Protein AF-A0A530R6Z2-F1 (afdb_monomer)

Mean predicted aligned error: 6.55 Å

Sequence (104 aa):
MTETDLVPVFDGHNDTLLRLHQSKDADVEKLFIEGTQGGHIDLPRAKKGGFAGGMFAIFPPPVEKSKRSAVPPAPSDTEPLPPEIPRADALASTIAMASILFRL

Solvent-accessible surface area (backbone atoms only — not comparable to full-atom values): 6698 Å² total; per-residue (Å²): 129,85,84,70,79,67,70,71,37,73,42,85,70,42,61,57,38,48,55,43,66,70,46,90,61,90,60,46,58,50,45,32,63,74,35,60,100,68,87,89,73,24,48,57,53,26,67,75,67,24,49,71,47,62,42,72,45,76,66,58,72,71,85,67,78,71,82,84,80,62,85,77,73,80,91,53,101,79,63,77,78,77,82,84,70,56,67,68,63,38,49,53,48,39,52,50,30,52,55,50,60,78,69,105

Structure (mmCIF, N/CA/C/O backbone):
data_AF-A0A530R6Z2-F1
#
_entry.id   AF-A0A530R6Z2-F1
#
loop_
_atom_site.group_PDB
_atom_site.id
_atom_site.type_symbol
_atom_site.label_atom_id
_atom_site.label_alt_id
_atom_site.label_comp_id
_atom_site.label_asym_id
_atom_site.label_entity_id
_atom_site.label_seq_id
_atom_site.pdbx_PDB_ins_code
_atom_site.Cartn_x
_atom_site.Cartn_y
_atom_site.Cartn_z
_atom_site.occupancy
_atom_site.B_iso_or_equiv
_atom_site.auth_seq_id
_atom_site.auth_comp_id
_atom_site.auth_asym_id
_atom_site.auth_atom_id
_atom_site.pdbx_PDB_model_num
ATOM 1 N N . MET A 1 1 ? -22.808 20.089 18.988 1.00 43.34 1 MET A N 1
ATOM 2 C CA . MET A 1 1 ? -22.755 19.757 17.551 1.00 43.34 1 MET A CA 1
ATOM 3 C C . MET A 1 1 ? -23.120 18.294 17.468 1.00 43.34 1 MET A C 1
ATOM 5 O O . MET A 1 1 ? -22.532 17.530 18.217 1.00 43.34 1 MET A O 1
ATOM 9 N N . THR A 1 2 ? -24.162 17.937 16.725 1.00 48.22 2 THR A N 1
ATOM 10 C CA . THR A 1 2 ? -24.597 16.540 16.604 1.00 48.22 2 THR A CA 1
ATOM 11 C C . THR A 1 2 ? -23.444 15.728 16.028 1.00 48.22 2 THR A C 1
ATOM 13 O O . THR A 1 2 ? -22.916 16.106 14.982 1.00 48.22 2 THR A O 1
ATOM 16 N N . GLU A 1 3 ? -23.018 14.679 16.732 1.00 60.34 3 GLU A N 1
ATOM 17 C CA . GLU A 1 3 ? -22.191 13.625 16.148 1.00 60.34 3 GLU A CA 1
ATOM 18 C C . GLU A 1 3 ? -22.955 13.099 14.938 1.00 60.34 3 GLU A C 1
ATOM 20 O O . GLU A 1 3 ? -23.977 12.429 15.065 1.00 60.34 3 GLU A O 1
ATOM 25 N N . THR A 1 4 ? -22.533 13.510 13.750 1.00 66.31 4 THR A N 1
ATOM 26 C CA . THR A 1 4 ? -22.957 12.836 12.537 1.00 66.31 4 THR A CA 1
ATOM 27 C C . THR A 1 4 ? -22.142 11.558 12.509 1.00 66.31 4 THR A C 1
ATOM 29 O O . THR A 1 4 ? -20.926 11.626 12.312 1.00 66.31 4 THR A O 1
ATOM 32 N N . ASP A 1 5 ? -22.782 10.419 12.772 1.00 82.38 5 ASP A N 1
ATOM 33 C CA . ASP A 1 5 ? -22.139 9.118 12.616 1.00 82.38 5 ASP A CA 1
ATOM 34 C C . ASP A 1 5 ? -21.499 9.059 11.226 1.00 82.38 5 ASP A C 1
ATOM 36 O O . ASP A 1 5 ? -22.151 9.306 10.205 1.00 82.38 5 ASP A O 1
ATOM 40 N N . LEU A 1 6 ? -20.187 8.817 11.191 1.00 89.44 6 LEU A N 1
ATOM 41 C CA . LEU A 1 6 ? -19.451 8.728 9.937 1.00 89.44 6 LEU A CA 1
ATOM 42 C C . LEU A 1 6 ? -20.027 7.578 9.113 1.00 89.44 6 LEU A C 1
ATOM 44 O O . LEU A 1 6 ? -20.138 6.454 9.602 1.00 89.44 6 LEU A O 1
ATOM 48 N N . VAL A 1 7 ? -20.353 7.848 7.848 1.00 94.88 7 VAL A N 1
ATOM 49 C CA . VAL A 1 7 ? -20.708 6.790 6.900 1.00 94.88 7 VAL A CA 1
ATOM 50 C C . VAL A 1 7 ? -19.464 5.922 6.684 1.00 94.88 7 VAL A C 1
ATOM 52 O O . VAL A 1 7 ? -18.443 6.460 6.253 1.00 94.88 7 VAL A O 1
ATOM 55 N N . PRO A 1 8 ? -19.511 4.606 6.960 1.00 96.06 8 PRO A N 1
ATOM 56 C CA . PRO A 1 8 ? -18.374 3.730 6.715 1.00 96.06 8 PRO A CA 1
ATOM 57 C C . PRO A 1 8 ? -18.069 3.661 5.214 1.00 96.06 8 PRO A C 1
ATOM 59 O O . PRO A 1 8 ? -18.941 3.322 4.413 1.00 96.06 8 PRO A O 1
ATOM 62 N N . VAL A 1 9 ? -16.833 3.971 4.829 1.00 97.44 9 VAL A N 1
ATOM 63 C CA . VAL A 1 9 ? -16.380 3.964 3.433 1.00 97.44 9 VAL A CA 1
ATOM 64 C C . VAL A 1 9 ? -15.512 2.739 3.183 1.00 97.44 9 VAL A C 1
ATOM 66 O O . VAL A 1 9 ? -14.518 2.528 3.878 1.00 97.44 9 VAL A O 1
ATOM 69 N N . PHE A 1 10 ? -15.874 1.957 2.167 1.00 98.31 10 PHE A N 1
ATOM 70 C CA . PHE A 1 10 ? -14.989 0.955 1.585 1.00 98.31 10 PHE A CA 1
ATOM 71 C C . PHE A 1 10 ? -14.287 1.560 0.367 1.00 98.31 10 PHE A C 1
ATOM 73 O O . PHE A 1 10 ? -14.940 1.935 -0.606 1.00 98.31 10 PHE A O 1
ATOM 80 N N . ASP A 1 11 ? -12.967 1.684 0.434 1.00 98.31 11 ASP A N 1
ATOM 81 C CA . ASP A 1 11 ? -12.155 2.299 -0.611 1.00 98.31 11 ASP A CA 1
ATOM 82 C C . ASP A 1 11 ? -11.810 1.312 -1.736 1.00 98.31 11 ASP A C 1
ATOM 84 O O . ASP A 1 11 ? -11.355 0.191 -1.500 1.00 98.31 11 ASP A O 1
ATOM 88 N N . GLY A 1 12 ? -12.013 1.734 -2.983 1.00 98.38 12 GLY A N 1
ATOM 89 C CA . GLY A 1 12 ? -11.781 0.889 -4.154 1.00 98.38 12 GLY A CA 1
ATOM 90 C C . GLY A 1 12 ? -10.311 0.767 -4.556 1.00 98.38 12 GLY A C 1
ATOM 91 O O . GLY A 1 12 ? -9.975 -0.170 -5.278 1.00 98.38 12 GLY A O 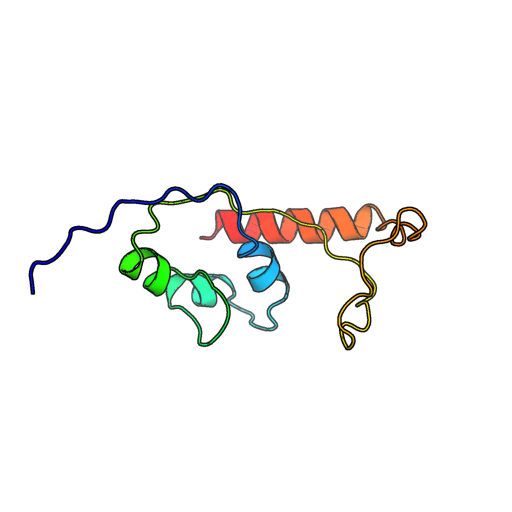1
ATOM 92 N N . HIS A 1 13 ? -9.445 1.697 -4.136 1.00 98.50 13 HIS A N 1
ATOM 93 C CA . HIS A 1 13 ? -8.028 1.699 -4.500 1.00 98.50 13 HIS A CA 1
ATOM 94 C C . HIS A 1 13 ? -7.212 2.699 -3.668 1.00 98.50 13 HIS A C 1
ATOM 96 O O . HIS A 1 13 ? -7.487 3.898 -3.684 1.00 98.50 13 HIS A O 1
ATOM 102 N N . ASN A 1 14 ? -6.106 2.237 -3.080 1.00 97.94 14 ASN A N 1
ATOM 103 C CA . ASN A 1 14 ? -5.078 3.114 -2.523 1.00 97.94 14 ASN A CA 1
ATOM 104 C C . ASN A 1 14 ? -3.658 2.542 -2.648 1.00 97.94 14 ASN A C 1
ATOM 106 O O . ASN A 1 14 ? -3.448 1.329 -2.673 1.00 97.94 14 ASN A O 1
ATOM 110 N N . ASP A 1 15 ? -2.677 3.444 -2.605 1.00 97.50 15 ASP A N 1
ATOM 111 C CA . ASP A 1 15 ? -1.242 3.152 -2.715 1.00 97.50 15 ASP A CA 1
ATOM 112 C C . ASP A 1 15 ? -0.530 3.045 -1.351 1.00 97.50 15 ASP A C 1
ATOM 114 O O . ASP A 1 15 ? 0.663 3.343 -1.220 1.00 97.50 15 ASP A O 1
ATOM 118 N N . THR A 1 16 ? -1.240 2.646 -0.290 1.00 97.12 16 THR A N 1
ATOM 119 C CA . THR A 1 16 ? -0.642 2.577 1.057 1.00 97.12 16 THR A CA 1
ATOM 120 C C . THR A 1 16 ? 0.552 1.622 1.093 1.00 97.12 16 THR A C 1
ATOM 122 O O . THR A 1 16 ? 1.591 1.967 1.657 1.00 97.12 16 THR A O 1
ATOM 125 N N . LEU A 1 17 ? 0.447 0.458 0.440 1.00 97.94 17 LEU A N 1
ATOM 126 C CA . LEU A 1 17 ? 1.527 -0.534 0.397 1.00 97.94 17 LEU A CA 1
ATOM 127 C C . LEU A 1 17 ? 2.756 -0.024 -0.354 1.00 97.94 17 LEU A C 1
ATOM 129 O O . LEU A 1 17 ? 3.875 -0.269 0.091 1.00 97.94 17 LEU A O 1
ATOM 133 N N . LEU A 1 18 ? 2.567 0.732 -1.440 1.00 97.12 18 LEU A N 1
ATOM 134 C CA . LEU A 1 18 ? 3.672 1.347 -2.174 1.00 97.12 18 LEU A CA 1
ATOM 135 C C . LEU A 1 18 ? 4.451 2.315 -1.277 1.00 97.12 18 LEU A C 1
ATOM 137 O O . LEU A 1 18 ? 5.680 2.272 -1.237 1.00 97.12 18 LEU A O 1
ATOM 141 N N . ARG A 1 19 ? 3.743 3.155 -0.510 1.00 95.50 19 ARG A N 1
ATOM 142 C CA . ARG A 1 19 ? 4.370 4.073 0.451 1.00 95.50 19 ARG A CA 1
ATOM 143 C C . ARG A 1 19 ? 5.158 3.320 1.522 1.00 95.50 19 ARG A C 1
ATOM 145 O O . ARG A 1 19 ? 6.277 3.720 1.831 1.00 95.50 19 ARG A O 1
ATOM 152 N N . LEU A 1 20 ? 4.570 2.274 2.107 1.00 96.19 20 LEU A N 1
ATOM 153 C CA . LEU A 1 20 ? 5.226 1.469 3.140 1.00 96.19 20 LEU A CA 1
ATOM 154 C C . LEU A 1 20 ? 6.468 0.765 2.582 1.00 96.19 20 LEU A C 1
ATOM 156 O O . LEU A 1 20 ? 7.533 0.857 3.181 1.00 96.19 20 LEU A O 1
ATOM 160 N N . HIS A 1 21 ? 6.367 0.166 1.394 1.00 95.75 21 HIS A N 1
ATOM 161 C CA . HIS A 1 21 ? 7.482 -0.482 0.703 1.00 95.75 21 HIS A CA 1
ATOM 162 C C . HIS A 1 21 ? 8.636 0.481 0.379 1.00 95.75 21 HIS A C 1
ATOM 164 O O . HIS A 1 21 ? 9.799 0.098 0.456 1.00 95.75 21 HIS A O 1
ATOM 170 N N . GLN A 1 22 ? 8.331 1.737 0.037 1.00 93.62 22 GLN A N 1
ATOM 171 C CA . GLN A 1 22 ? 9.332 2.770 -0.256 1.00 93.62 22 GLN A CA 1
ATOM 172 C C . GLN A 1 22 ? 9.896 3.465 0.995 1.00 93.62 22 GLN A C 1
ATOM 174 O O . GLN A 1 22 ? 10.772 4.330 0.873 1.00 93.62 22 GLN A O 1
ATOM 179 N N . SER A 1 23 ? 9.396 3.128 2.186 1.00 93.06 23 SER A N 1
ATOM 180 C CA . SER A 1 23 ? 9.915 3.660 3.442 1.00 93.06 23 SER A CA 1
ATOM 181 C C . SER A 1 23 ? 11.357 3.205 3.681 1.00 93.06 23 SER A C 1
ATOM 183 O O . SER A 1 23 ? 11.776 2.137 3.245 1.00 93.06 23 SER A O 1
ATOM 185 N N . LYS A 1 24 ? 12.126 4.023 4.406 1.00 89.31 24 LYS A N 1
ATOM 186 C CA . LYS A 1 24 ? 13.460 3.648 4.908 1.00 89.31 24 LYS A CA 1
ATOM 187 C C . LYS A 1 24 ? 13.409 3.032 6.309 1.00 89.31 24 LYS A C 1
ATOM 189 O O . LYS A 1 24 ? 14.459 2.717 6.861 1.00 89.31 24 LYS A O 1
ATOM 194 N N . ASP A 1 25 ? 12.218 2.946 6.895 1.00 90.88 25 ASP A N 1
ATOM 195 C CA . ASP A 1 25 ? 12.020 2.376 8.223 1.00 90.88 25 ASP A CA 1
ATOM 196 C C . ASP A 1 25 ? 12.144 0.849 8.182 1.00 90.88 25 ASP A C 1
ATOM 198 O O . ASP A 1 25 ? 11.772 0.215 7.194 1.00 90.88 25 ASP A O 1
ATOM 202 N N . ALA A 1 26 ? 12.674 0.270 9.256 1.00 86.94 26 ALA A N 1
ATOM 203 C CA . ALA A 1 26 ? 12.783 -1.174 9.403 1.00 86.94 26 ALA A CA 1
ATOM 204 C C . ALA A 1 26 ? 11.436 -1.811 9.783 1.00 86.94 26 ALA A C 1
ATOM 206 O O . ALA A 1 26 ? 11.188 -2.956 9.412 1.00 86.94 26 ALA A O 1
ATOM 207 N N . ASP A 1 27 ? 10.574 -1.072 10.490 1.00 93.50 27 ASP A N 1
ATOM 208 C CA . ASP A 1 27 ? 9.261 -1.535 10.946 1.00 93.50 27 ASP A CA 1
ATOM 209 C C . ASP A 1 27 ? 8.151 -0.752 10.236 1.00 93.50 27 ASP A C 1
ATOM 211 O O . ASP A 1 27 ? 7.578 0.223 10.729 1.00 93.50 27 ASP A O 1
ATOM 215 N N . VAL A 1 28 ? 7.888 -1.158 8.996 1.00 94.50 28 VAL A N 1
ATOM 216 C CA . VAL A 1 28 ? 6.896 -0.499 8.142 1.00 94.50 28 VAL A CA 1
ATOM 217 C C . VAL A 1 28 ? 5.464 -0.768 8.609 1.00 94.50 28 VAL A C 1
ATOM 219 O O . VAL A 1 28 ? 4.590 0.066 8.378 1.00 94.50 28 VAL A O 1
ATOM 222 N N . GLU A 1 29 ? 5.219 -1.876 9.311 1.00 95.00 29 GLU A N 1
ATOM 223 C CA . GLU A 1 29 ? 3.917 -2.195 9.905 1.00 95.00 29 GLU A CA 1
ATOM 224 C C . GLU A 1 29 ? 3.532 -1.147 10.949 1.00 95.00 29 GLU A C 1
ATOM 226 O O . GLU A 1 29 ? 2.425 -0.597 10.929 1.00 95.00 29 GLU A O 1
ATOM 231 N N . LYS A 1 30 ? 4.485 -0.792 11.814 1.00 96.00 30 LYS A N 1
ATOM 232 C CA . LYS A 1 30 ? 4.305 0.231 12.841 1.00 96.00 30 LYS A CA 1
ATOM 233 C C . LYS A 1 30 ? 3.898 1.584 12.258 1.00 96.00 30 LYS A C 1
ATOM 235 O O . LYS A 1 30 ? 3.027 2.248 12.817 1.00 96.00 30 LYS A O 1
ATOM 240 N N . LEU A 1 31 ? 4.434 1.963 11.092 1.00 95.44 31 LEU A N 1
ATOM 241 C CA . LEU A 1 31 ? 4.057 3.205 10.400 1.00 95.44 31 LEU A CA 1
ATOM 242 C C . LEU A 1 31 ? 2.580 3.253 9.984 1.00 95.44 31 LEU A C 1
ATOM 244 O O . LEU A 1 31 ? 2.042 4.344 9.787 1.00 95.44 31 LEU A O 1
ATOM 248 N N . PHE A 1 32 ? 1.939 2.100 9.788 1.00 96.69 32 PHE A N 1
ATOM 249 C CA . PHE A 1 32 ? 0.501 2.016 9.546 1.00 96.69 32 PHE A CA 1
ATOM 250 C C . PHE A 1 32 ? -0.279 1.905 10.858 1.00 96.69 32 PHE A C 1
ATOM 252 O O . PHE A 1 32 ? -1.250 2.631 11.039 1.00 96.69 32 PHE A O 1
ATOM 259 N N . ILE A 1 33 ? 0.142 1.033 11.777 1.00 97.31 33 ILE A N 1
ATOM 260 C CA . ILE A 1 33 ? -0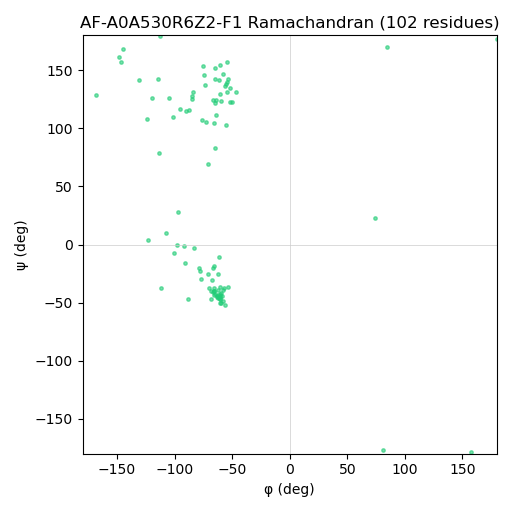.604 0.720 13.006 1.00 97.31 33 ILE A CA 1
ATOM 261 C C . ILE A 1 33 ? -0.634 1.911 13.971 1.00 97.31 33 ILE A C 1
ATOM 263 O O . ILE A 1 33 ? -1.694 2.262 14.492 1.00 97.31 33 ILE A O 1
ATOM 267 N N . GLU A 1 34 ? 0.514 2.545 14.201 1.00 96.94 34 GLU A N 1
ATOM 268 C CA . GLU A 1 34 ? 0.648 3.681 15.123 1.00 96.94 34 GLU A CA 1
ATOM 269 C C . GLU A 1 34 ? 0.443 5.029 14.424 1.00 96.94 34 GLU A C 1
ATOM 271 O O . GLU A 1 34 ? 0.193 6.046 15.073 1.00 96.94 34 GLU A O 1
ATOM 276 N N . GLY A 1 35 ? 0.499 5.026 13.093 1.00 94.00 35 GLY A N 1
ATOM 277 C CA . GLY A 1 35 ? 0.445 6.219 12.266 1.00 94.00 35 GLY A CA 1
ATOM 278 C C . GLY A 1 35 ? 1.798 6.900 12.096 1.00 94.00 35 GLY A C 1
ATOM 279 O O . GLY A 1 35 ? 2.807 6.567 12.715 1.00 94.00 35 GLY A O 1
ATOM 280 N N . THR A 1 36 ? 1.832 7.868 11.189 1.00 89.50 36 THR A N 1
ATOM 281 C CA . THR A 1 36 ? 3.048 8.616 10.856 1.00 89.50 36 THR A CA 1
ATOM 282 C C . THR A 1 36 ? 2.702 10.045 10.448 1.00 89.50 36 THR A C 1
ATOM 284 O O . THR A 1 36 ? 1.560 10.344 10.107 1.00 89.50 36 THR A O 1
ATOM 287 N N . GLN A 1 37 ? 3.679 10.956 10.479 1.00 85.19 37 GLN A N 1
ATOM 288 C CA . GLN A 1 37 ? 3.456 12.357 10.097 1.00 85.19 37 GLN A CA 1
ATOM 289 C C . GLN A 1 37 ? 3.125 12.531 8.601 1.00 85.19 37 GLN A C 1
ATOM 291 O O . GLN A 1 37 ? 2.573 13.559 8.219 1.00 85.19 37 GLN A O 1
ATOM 296 N N . GLY A 1 38 ? 3.457 11.550 7.752 1.00 85.31 38 GLY A N 1
ATOM 297 C CA . GLY A 1 38 ? 3.238 11.593 6.300 1.00 85.31 38 GLY A CA 1
ATOM 298 C C . GLY A 1 38 ? 2.206 10.583 5.776 1.00 85.31 38 GLY A C 1
ATOM 299 O O . GLY A 1 38 ? 1.657 9.775 6.517 1.00 85.31 38 GLY A O 1
ATOM 300 N N . GLY A 1 39 ? 1.953 10.592 4.463 1.00 88.62 39 GLY A N 1
ATOM 301 C CA . GLY A 1 39 ? 1.005 9.679 3.799 1.00 88.62 39 GLY A CA 1
ATOM 302 C C . GLY A 1 39 ? -0.457 10.114 3.917 1.00 88.62 39 GLY A C 1
ATOM 303 O O . GLY A 1 39 ? -0.734 11.176 4.463 1.00 88.62 39 GLY A O 1
ATOM 304 N N . HIS A 1 40 ? -1.387 9.305 3.400 1.00 95.44 40 HIS A N 1
ATOM 305 C CA . HIS A 1 40 ? -2.835 9.585 3.443 1.00 95.44 40 HIS A CA 1
ATOM 306 C C . HIS A 1 40 ? -3.604 8.619 4.350 1.00 95.44 40 HIS A C 1
ATOM 308 O O . HIS A 1 40 ? -4.512 9.048 5.057 1.00 95.44 40 HIS A O 1
ATOM 314 N N . ILE A 1 41 ? -3.209 7.343 4.360 1.00 96.81 41 ILE A N 1
ATOM 315 C CA . ILE A 1 41 ? -3.859 6.285 5.133 1.00 96.81 41 ILE A CA 1
ATOM 316 C C . ILE A 1 41 ? -2.856 5.688 6.128 1.00 96.81 41 ILE A C 1
ATOM 318 O O . ILE A 1 41 ? -1.752 5.262 5.768 1.00 96.81 41 ILE A O 1
ATOM 322 N N . ASP A 1 42 ? -3.279 5.678 7.387 1.00 97.19 42 ASP A N 1
ATOM 323 C CA . ASP A 1 42 ? -2.787 4.863 8.494 1.00 97.19 42 ASP A CA 1
ATOM 324 C C . ASP A 1 42 ? -3.976 4.498 9.397 1.00 97.19 42 ASP A C 1
ATOM 326 O O . ASP A 1 42 ? -5.075 5.033 9.230 1.00 97.19 42 ASP A O 1
ATOM 330 N N . LEU A 1 43 ? -3.787 3.568 10.330 1.00 97.19 43 LEU A N 1
ATOM 331 C CA . LEU A 1 43 ? -4.857 3.044 11.171 1.00 97.19 43 LEU A CA 1
ATOM 332 C C . LEU A 1 43 ? -5.531 4.126 12.040 1.00 97.19 43 LEU A C 1
ATOM 334 O O . LEU A 1 43 ? -6.767 4.136 12.093 1.00 97.19 43 LEU A O 1
ATOM 338 N N . PRO A 1 44 ? -4.806 5.066 12.685 1.00 97.19 44 PRO A N 1
ATOM 339 C CA . PRO A 1 44 ? -5.447 6.156 13.419 1.00 97.19 44 PRO A CA 1
ATOM 340 C C . PRO A 1 44 ? -6.324 7.047 12.530 1.00 97.19 44 PRO A C 1
ATOM 342 O O . PRO A 1 44 ? -7.454 7.369 12.912 1.00 97.19 44 PRO A O 1
ATOM 345 N N . ARG A 1 45 ? -5.855 7.426 11.331 1.00 96.44 45 ARG A N 1
ATOM 346 C CA . ARG A 1 45 ? -6.653 8.231 10.394 1.00 96.44 45 ARG A CA 1
ATOM 347 C C . ARG A 1 45 ? -7.811 7.454 9.796 1.00 96.44 45 ARG A C 1
ATOM 349 O O . ARG A 1 45 ? -8.887 8.028 9.668 1.00 96.44 45 ARG A O 1
ATOM 356 N N . ALA A 1 46 ? -7.626 6.172 9.494 1.00 96.19 46 ALA A N 1
ATOM 357 C CA . ALA A 1 46 ? -8.682 5.298 8.998 1.00 96.19 46 ALA A CA 1
ATOM 358 C C . ALA A 1 46 ? -9.855 5.242 9.988 1.00 96.19 46 ALA A C 1
ATOM 360 O O . ALA A 1 46 ? -10.995 5.517 9.616 1.00 96.19 46 ALA A O 1
ATOM 361 N N . LYS A 1 47 ? -9.558 5.012 11.276 1.00 94.88 47 LYS A N 1
ATOM 362 C CA . LYS A 1 47 ? -10.560 5.025 12.353 1.00 94.88 47 LYS A CA 1
ATOM 363 C C . LYS A 1 47 ? -11.237 6.387 12.501 1.00 94.88 47 LYS A C 1
ATOM 365 O O . LYS A 1 47 ? -12.456 6.452 12.611 1.00 94.88 47 LYS A O 1
ATOM 370 N N . LYS A 1 48 ? -10.463 7.478 12.476 1.00 94.81 48 LYS A N 1
ATOM 371 C CA . LYS A 1 48 ? -10.997 8.845 12.596 1.00 94.81 48 LYS A CA 1
ATOM 372 C C . LYS A 1 48 ? -11.849 9.268 11.391 1.00 94.81 48 LYS A C 1
ATOM 374 O O . LYS A 1 48 ? -12.731 10.103 11.548 1.00 94.81 48 LYS A O 1
ATOM 379 N N . GLY A 1 49 ? -11.553 8.746 10.203 1.00 94.06 49 GLY A N 1
ATOM 380 C CA . GLY A 1 49 ? -12.176 9.138 8.938 1.00 94.06 49 GLY A CA 1
ATOM 381 C C . GLY A 1 49 ? -13.314 8.236 8.465 1.00 94.06 49 GLY A C 1
ATOM 382 O O . GLY A 1 49 ? -13.867 8.502 7.404 1.00 94.06 49 GLY A O 1
ATOM 383 N N . GLY A 1 50 ? -13.658 7.176 9.205 1.00 95.69 50 GLY A N 1
ATOM 384 C CA . GLY A 1 50 ? -14.703 6.233 8.796 1.00 95.69 50 GLY A CA 1
ATOM 385 C C . GLY A 1 50 ? -14.279 5.289 7.665 1.00 95.69 50 GLY A C 1
ATOM 386 O O . GLY A 1 50 ? -15.129 4.764 6.954 1.00 95.69 50 GLY A O 1
ATOM 387 N N . PHE A 1 51 ? -12.976 5.057 7.482 1.00 96.94 51 PHE A N 1
ATOM 388 C CA . PHE A 1 51 ? -12.474 4.060 6.537 1.00 96.94 51 PHE A CA 1
ATOM 389 C C . PHE A 1 51 ? -12.744 2.660 7.097 1.00 96.94 51 PHE A C 1
ATOM 391 O O . PHE A 1 51 ? -12.085 2.211 8.036 1.00 96.94 51 PHE A O 1
ATOM 398 N N . ALA A 1 52 ? -13.734 1.980 6.529 1.00 96.81 52 ALA A N 1
ATOM 399 C CA . ALA A 1 52 ? -14.151 0.643 6.939 1.00 96.81 52 ALA A CA 1
ATOM 400 C C . ALA A 1 52 ? -13.204 -0.449 6.420 1.00 96.81 52 ALA A C 1
ATOM 402 O O . ALA A 1 52 ? -13.152 -1.547 6.969 1.00 96.81 52 ALA A O 1
ATOM 403 N N . GLY A 1 53 ? -12.475 -0.151 5.346 1.00 96.94 53 GLY A N 1
ATOM 404 C CA . GLY A 1 53 ? -11.589 -1.070 4.646 1.00 96.94 53 GLY A CA 1
ATOM 405 C C . GLY A 1 53 ? -11.367 -0.606 3.212 1.00 96.94 53 GLY A C 1
ATOM 406 O O . GLY A 1 53 ? -11.905 0.418 2.792 1.00 96.94 53 GLY A O 1
ATOM 407 N N . GLY A 1 54 ? -10.593 -1.365 2.446 1.00 97.38 54 GLY A N 1
ATOM 408 C CA . GLY A 1 54 ? -10.425 -1.083 1.029 1.00 97.38 54 GLY A CA 1
ATOM 409 C C . GLY A 1 54 ? -9.503 -2.055 0.316 1.00 97.38 54 GLY A C 1
ATOM 410 O O . GLY A 1 54 ? -8.919 -2.952 0.927 1.00 97.38 54 GLY A O 1
ATOM 411 N N . MET A 1 55 ? -9.374 -1.865 -0.992 1.00 98.31 55 MET A N 1
ATOM 412 C CA . MET A 1 55 ? -8.442 -2.616 -1.827 1.00 98.31 55 MET A CA 1
ATOM 413 C C . MET A 1 55 ? -7.073 -1.928 -1.824 1.00 98.31 55 MET A C 1
ATOM 415 O O . MET A 1 55 ? -6.910 -0.810 -2.311 1.00 98.31 55 MET A O 1
ATOM 419 N N . PHE A 1 56 ? -6.076 -2.618 -1.278 1.00 98.38 56 PHE A N 1
ATOM 420 C CA . PHE A 1 56 ? -4.701 -2.134 -1.198 1.00 98.38 56 PHE A CA 1
ATOM 421 C C . PHE A 1 56 ? -3.922 -2.558 -2.442 1.00 98.38 56 PHE A C 1
ATOM 423 O O . PHE A 1 56 ? -3.723 -3.750 -2.682 1.00 98.38 56 PHE A O 1
ATOM 430 N N . ALA A 1 57 ? -3.490 -1.588 -3.247 1.00 98.56 57 ALA A N 1
ATOM 431 C CA . ALA A 1 57 ? -2.844 -1.868 -4.519 1.00 98.56 57 ALA A CA 1
ATOM 432 C C . ALA A 1 57 ? -1.417 -2.404 -4.336 1.00 98.56 57 ALA A C 1
ATOM 434 O O . ALA A 1 57 ? -0.627 -1.881 -3.547 1.00 98.56 57 ALA A O 1
ATOM 435 N N . ILE A 1 58 ? -1.073 -3.424 -5.125 1.00 98.38 58 ILE A N 1
ATOM 436 C CA . ILE A 1 58 ? 0.303 -3.879 -5.322 1.00 98.38 58 ILE A CA 1
ATOM 437 C C . ILE A 1 58 ? 0.769 -3.330 -6.668 1.00 98.38 58 ILE A C 1
ATOM 439 O O . ILE A 1 58 ? 0.297 -3.759 -7.719 1.00 98.38 58 ILE A O 1
ATOM 443 N N . PHE A 1 59 ? 1.687 -2.368 -6.625 1.00 96.75 59 PHE A N 1
ATOM 444 C CA . PHE A 1 59 ? 2.180 -1.651 -7.798 1.00 96.75 59 PHE A CA 1
ATOM 445 C C . PHE A 1 59 ? 3.708 -1.756 -7.909 1.00 96.75 59 PHE A C 1
ATOM 447 O O . PHE A 1 59 ? 4.408 -1.138 -7.102 1.00 96.75 59 PHE A O 1
ATOM 454 N N . PRO A 1 60 ? 4.252 -2.520 -8.874 1.00 95.88 60 PRO A N 1
ATOM 455 C CA . PRO A 1 60 ? 5.690 -2.563 -9.125 1.00 95.88 60 PRO A CA 1
ATOM 456 C C . PRO A 1 60 ? 6.207 -1.191 -9.584 1.00 95.88 60 PRO A C 1
ATOM 458 O O . PRO A 1 60 ? 5.853 -0.747 -10.679 1.00 95.88 60 PRO A O 1
ATOM 461 N N . PRO A 1 61 ? 7.022 -0.484 -8.778 1.00 93.25 61 PRO A N 1
ATOM 462 C CA . PRO A 1 61 ? 7.491 0.835 -9.158 1.00 93.25 61 PRO A CA 1
ATOM 463 C C . PRO A 1 61 ? 8.588 0.744 -10.230 1.00 93.25 61 PRO A C 1
ATOM 465 O O . PRO A 1 61 ? 9.337 -0.235 -10.263 1.00 93.25 61 PRO A O 1
ATOM 468 N N . PRO A 1 62 ? 8.752 1.786 -11.064 1.00 89.62 62 PRO A N 1
ATOM 469 C CA . PRO A 1 62 ? 9.891 1.888 -11.971 1.00 89.62 62 PRO A CA 1
ATOM 470 C C . PRO A 1 62 ? 11.231 1.763 -11.229 1.00 89.62 62 PRO A C 1
ATOM 472 O O . PRO A 1 62 ? 11.397 2.342 -10.152 1.00 89.62 62 PRO A O 1
ATOM 475 N N . VAL A 1 63 ? 12.193 1.049 -11.827 1.00 83.62 63 VAL A N 1
ATOM 476 C CA . VAL A 1 63 ? 13.546 0.861 -11.263 1.00 83.62 63 VAL A CA 1
ATOM 477 C C . VAL A 1 63 ? 14.301 2.188 -11.212 1.00 83.62 63 VAL A C 1
ATOM 479 O O . VAL A 1 63 ? 14.911 2.541 -10.201 1.00 83.62 63 VAL A O 1
ATOM 482 N N . GLU A 1 64 ? 14.213 2.968 -12.288 1.00 76.06 64 GLU A N 1
ATOM 483 C CA . GLU A 1 64 ? 14.753 4.318 -12.310 1.00 76.06 64 GLU A CA 1
ATOM 484 C C . GLU A 1 64 ? 13.740 5.301 -11.734 1.00 76.06 64 GLU A C 1
ATOM 486 O O . GLU A 1 64 ? 12.600 5.426 -12.195 1.00 76.06 64 GLU A O 1
ATOM 491 N 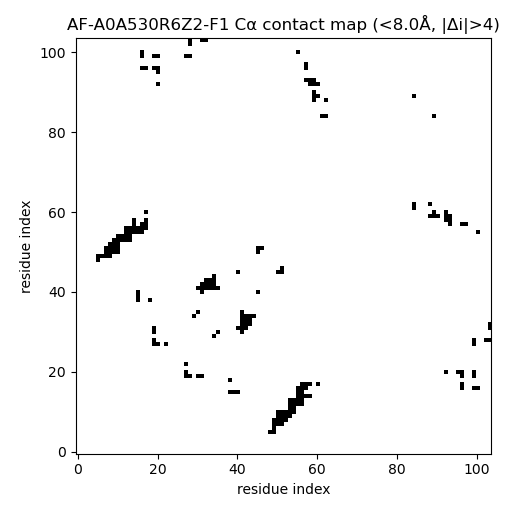N . LYS A 1 65 ? 14.174 6.064 -10.728 1.00 63.06 65 LYS A N 1
ATOM 492 C CA . LYS A 1 65 ? 13.399 7.209 -10.264 1.00 63.06 65 LYS A CA 1
ATOM 493 C C . LYS A 1 65 ? 13.368 8.225 -11.397 1.00 63.06 65 LYS A C 1
ATOM 495 O O . LYS A 1 65 ? 14.350 8.936 -11.609 1.00 63.06 65 LYS A O 1
ATOM 500 N N . SER A 1 66 ? 12.228 8.330 -12.084 1.00 58.16 66 SER A N 1
ATOM 501 C CA . SER A 1 66 ? 11.942 9.525 -12.883 1.00 58.16 66 SER A CA 1
ATOM 502 C C . SER A 1 66 ? 12.266 10.736 -12.007 1.00 58.16 66 SER A C 1
ATOM 504 O O . SER A 1 66 ? 11.897 10.770 -10.825 1.00 58.16 66 SER A O 1
ATOM 506 N N . LYS A 1 67 ? 13.026 11.697 -12.539 1.00 51.84 67 LYS A N 1
ATOM 507 C CA . LYS A 1 67 ? 13.271 12.966 -11.854 1.00 51.84 67 LYS A CA 1
ATOM 508 C C . LYS A 1 67 ? 11.924 13.685 -11.765 1.00 51.84 67 LYS A C 1
ATOM 510 O O . LYS A 1 67 ? 11.588 14.492 -12.624 1.00 51.84 67 LYS A O 1
ATOM 515 N N . ARG A 1 68 ? 11.115 13.341 -10.757 1.00 52.53 68 ARG A N 1
ATOM 516 C CA . ARG A 1 68 ? 9.846 13.995 -10.419 1.00 52.53 68 ARG A CA 1
ATOM 517 C C . ARG A 1 68 ? 10.167 15.365 -9.834 1.00 52.53 68 ARG A C 1
ATOM 519 O O . ARG A 1 68 ? 10.057 15.585 -8.635 1.00 52.53 68 ARG A O 1
ATOM 526 N N . SER A 1 69 ? 10.661 16.259 -10.677 1.00 47.12 69 SER A N 1
ATOM 527 C CA . SER A 1 69 ? 10.935 17.654 -10.336 1.00 47.12 69 SER A CA 1
ATOM 528 C C . SER A 1 69 ? 10.192 18.627 -11.248 1.00 47.12 69 SER A C 1
ATOM 530 O O . SER A 1 69 ? 10.369 19.830 -11.109 1.00 47.12 69 SER A O 1
ATOM 532 N N . ALA A 1 70 ? 9.345 18.137 -12.155 1.00 57.84 70 ALA A N 1
ATOM 533 C CA . ALA A 1 70 ? 8.514 18.974 -13.005 1.0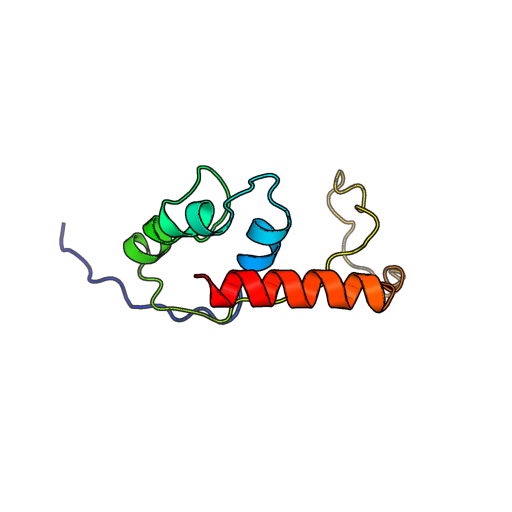0 57.84 70 ALA A CA 1
ATOM 534 C C . ALA A 1 70 ? 7.065 18.487 -12.975 1.00 57.84 70 ALA A C 1
ATOM 536 O O . ALA A 1 70 ? 6.810 17.282 -12.949 1.00 57.84 70 ALA A O 1
ATOM 537 N N . VAL A 1 71 ? 6.130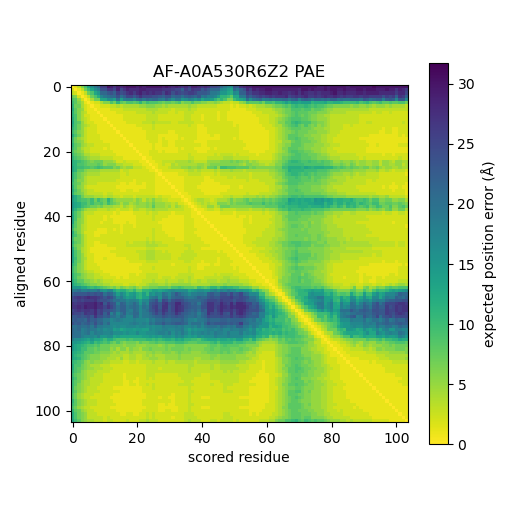 19.441 -12.981 1.00 59.59 71 VAL A N 1
ATOM 538 C CA . VAL A 1 71 ? 4.738 19.183 -13.360 1.00 59.59 71 VAL A CA 1
ATOM 539 C C . VAL A 1 71 ? 4.784 18.482 -14.721 1.00 59.59 71 VAL A C 1
ATOM 541 O O . VAL A 1 71 ? 5.411 19.034 -15.632 1.00 59.59 71 VAL A O 1
ATOM 544 N N . PRO A 1 72 ? 4.214 17.272 -14.864 1.00 61.44 72 PRO A N 1
ATOM 545 C CA . PRO A 1 72 ? 4.185 16.600 -16.151 1.00 61.44 72 PRO A CA 1
ATOM 546 C C . PRO A 1 72 ? 3.530 17.528 -17.182 1.00 61.44 72 PRO A C 1
ATOM 548 O O . PRO A 1 72 ? 2.544 18.193 -16.840 1.00 61.44 72 PRO A O 1
ATOM 551 N N . PRO A 1 73 ? 4.058 17.623 -18.415 1.00 68.31 73 PRO A N 1
ATOM 552 C CA . PRO A 1 73 ? 3.332 18.287 -19.489 1.00 68.31 73 PRO A CA 1
ATOM 553 C C . PRO A 1 73 ? 1.937 17.661 -19.629 1.00 68.31 73 PRO A C 1
ATOM 555 O O . PRO A 1 73 ? 1.708 16.527 -19.203 1.00 68.31 73 PRO A O 1
ATOM 558 N N . ALA A 1 74 ? 0.992 18.413 -20.200 1.00 74.12 74 ALA A N 1
ATOM 559 C CA . ALA A 1 74 ? -0.327 17.864 -20.491 1.00 74.12 74 ALA A CA 1
ATOM 560 C C . ALA A 1 74 ? -0.167 16.549 -21.283 1.00 74.12 74 ALA A C 1
ATOM 562 O O . ALA A 1 74 ? 0.668 16.517 -22.195 1.00 74.12 74 ALA A O 1
ATOM 563 N N . PRO A 1 75 ? -0.910 15.484 -20.925 1.00 72.88 75 PRO A N 1
ATOM 564 C CA . PRO A 1 75 ? -0.778 14.193 -21.587 1.00 72.88 75 PRO A CA 1
ATOM 565 C C . PRO A 1 75 ? -0.954 14.364 -23.098 1.00 72.88 75 PRO A C 1
ATOM 567 O O . PRO A 1 75 ? -1.879 15.042 -23.550 1.00 72.88 75 PRO A O 1
ATOM 570 N N . SER A 1 76 ? -0.030 13.786 -23.861 1.00 77.31 76 SER A N 1
ATOM 571 C CA . SER A 1 76 ? -0.038 13.793 -25.324 1.00 77.31 76 SER A CA 1
ATOM 572 C C . SER A 1 76 ? -0.239 12.372 -25.826 1.00 77.31 76 SER A C 1
ATOM 574 O O . SER A 1 76 ? 0.372 11.443 -25.299 1.00 77.31 76 SER A O 1
ATOM 576 N N . ASP A 1 77 ? -0.993 12.208 -26.912 1.00 81.00 77 ASP A N 1
ATOM 577 C CA . ASP A 1 77 ? -1.186 10.913 -27.585 1.00 81.00 77 ASP A CA 1
ATOM 578 C C . ASP A 1 77 ? 0.128 10.313 -28.125 1.00 81.00 77 ASP A C 1
ATOM 580 O O . ASP A 1 77 ? 0.177 9.159 -28.546 1.00 81.00 77 ASP A O 1
ATOM 584 N N . THR A 1 78 ? 1.208 11.097 -28.128 1.00 84.44 78 THR A N 1
ATOM 585 C CA . THR A 1 78 ? 2.539 10.707 -28.606 1.00 84.44 78 THR A CA 1
ATOM 586 C C . THR A 1 78 ? 3.554 10.492 -27.482 1.00 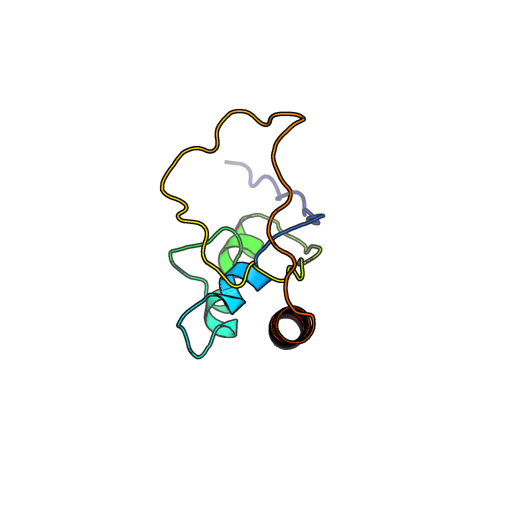84.44 78 THR A C 1
ATOM 588 O O . THR A 1 78 ? 4.753 10.429 -27.761 1.00 84.44 78 THR A O 1
ATOM 591 N N . GLU A 1 79 ? 3.129 10.465 -26.216 1.00 79.94 79 GLU A N 1
ATOM 592 C CA . GLU A 1 79 ? 4.050 10.233 -25.103 1.00 79.94 79 GLU A CA 1
ATOM 593 C C . GLU A 1 79 ? 4.605 8.797 -25.168 1.00 79.94 79 GLU A C 1
ATOM 595 O O . GLU A 1 79 ? 3.831 7.838 -25.243 1.00 79.94 79 GLU A O 1
ATOM 600 N N . PRO A 1 80 ? 5.939 8.614 -25.188 1.00 83.19 80 PRO A N 1
ATOM 601 C CA . PRO A 1 80 ? 6.512 7.279 -25.212 1.00 83.19 80 PRO A CA 1
ATOM 602 C C . PRO A 1 80 ? 6.178 6.545 -23.912 1.00 83.19 80 PRO A C 1
ATOM 604 O O . PRO A 1 80 ? 6.216 7.124 -22.825 1.00 83.19 80 PRO A O 1
ATOM 607 N N . LEU A 1 81 ? 5.902 5.244 -24.023 1.00 83.00 81 LEU A N 1
ATOM 608 C CA . LEU A 1 81 ? 5.734 4.396 -22.848 1.00 83.00 81 LEU A CA 1
ATOM 609 C C . LEU A 1 81 ? 7.003 4.426 -21.980 1.00 83.00 81 LEU A C 1
ATOM 611 O O . LEU A 1 81 ? 8.116 4.513 -22.516 1.00 83.00 81 LEU A O 1
ATOM 615 N N . PRO A 1 82 ? 6.862 4.327 -20.646 1.00 82.94 82 PRO A N 1
ATOM 616 C CA . PRO A 1 82 ? 8.015 4.167 -19.780 1.00 82.94 82 PRO A CA 1
ATOM 617 C C . PRO A 1 82 ? 8.767 2.872 -20.129 1.00 82.94 82 PRO A C 1
ATOM 619 O O . PRO A 1 82 ? 8.156 1.923 -20.632 1.00 82.94 82 PRO A O 1
ATOM 622 N N . PRO A 1 83 ? 10.077 2.802 -19.835 1.00 88.88 83 PRO A N 1
ATOM 623 C CA . PRO A 1 83 ? 10.838 1.572 -19.993 1.00 88.88 83 PRO A CA 1
ATOM 624 C C . PRO A 1 83 ? 10.177 0.402 -19.262 1.00 88.88 83 PRO A C 1
ATOM 626 O O . PRO A 1 83 ? 9.653 0.559 -18.154 1.00 88.88 83 PRO A O 1
ATOM 629 N N . GLU A 1 84 ? 10.238 -0.779 -19.872 1.00 91.56 84 GLU A N 1
ATOM 630 C CA . GLU A 1 84 ? 9.763 -2.004 -19.240 1.00 91.56 84 GLU A CA 1
ATOM 631 C C . GLU A 1 84 ? 10.552 -2.299 -17.958 1.00 91.56 84 GLU A C 1
ATOM 633 O O . GLU A 1 84 ? 11.769 -2.116 -17.885 1.00 91.56 84 GLU A O 1
ATOM 638 N N . ILE A 1 85 ? 9.849 -2.790 -16.939 1.00 93.25 85 ILE A N 1
ATOM 639 C CA . ILE A 1 85 ? 10.467 -3.222 -15.687 1.00 93.25 85 ILE A CA 1
ATOM 640 C C . ILE A 1 85 ? 10.929 -4.673 -15.866 1.00 93.25 85 ILE A C 1
ATOM 642 O O . ILE A 1 85 ? 10.103 -5.523 -16.223 1.00 93.25 85 ILE A O 1
ATOM 646 N N . PRO A 1 86 ? 12.202 -5.013 -15.581 1.00 95.50 86 PRO A N 1
ATOM 647 C CA . PRO A 1 86 ? 12.637 -6.400 -15.602 1.00 95.50 86 PRO A CA 1
ATOM 648 C C . PRO A 1 86 ? 11.781 -7.252 -14.664 1.00 95.50 86 PRO A C 1
ATOM 650 O O . PRO A 1 86 ? 11.496 -6.879 -13.524 1.00 95.50 86 PRO A O 1
ATOM 653 N N . ARG A 1 87 ? 11.387 -8.443 -15.124 1.00 96.31 87 ARG A N 1
ATOM 654 C CA . ARG A 1 87 ? 10.477 -9.326 -14.374 1.00 96.31 87 ARG A CA 1
ATOM 655 C C . ARG A 1 87 ? 10.953 -9.605 -12.943 1.00 96.31 87 ARG A C 1
ATOM 657 O O . ARG A 1 87 ? 10.120 -9.723 -12.049 1.00 96.31 87 ARG A O 1
ATOM 664 N N . ALA A 1 88 ? 12.263 -9.734 -12.732 1.00 96.81 88 ALA A N 1
ATOM 665 C CA . ALA A 1 88 ? 12.838 -9.977 -11.410 1.00 96.81 88 ALA A CA 1
ATOM 666 C C . ALA A 1 88 ? 12.566 -8.813 -10.438 1.00 96.81 88 ALA A C 1
ATOM 668 O O . ALA A 1 88 ? 12.118 -9.053 -9.317 1.00 96.81 88 ALA A O 1
ATOM 669 N N . ASP A 1 89 ? 12.744 -7.570 -10.890 1.00 95.00 89 ASP A N 1
ATOM 670 C CA . ASP A 1 89 ? 12.488 -6.363 -10.093 1.00 95.00 89 ASP A CA 1
ATOM 671 C C . ASP A 1 89 ? 10.988 -6.180 -9.818 1.00 95.00 89 ASP A C 1
ATOM 673 O O . ASP A 1 89 ? 10.569 -5.864 -8.697 1.00 95.00 89 ASP A O 1
ATOM 677 N N . ALA 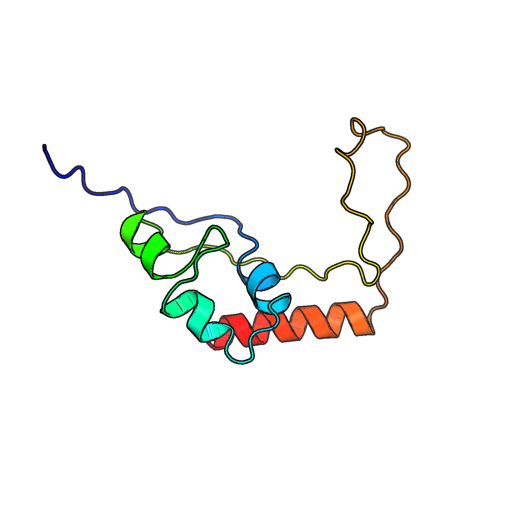A 1 90 ? 10.155 -6.461 -10.826 1.00 96.75 90 ALA A N 1
ATOM 678 C CA . ALA A 1 90 ? 8.705 -6.426 -10.675 1.00 96.75 90 ALA A CA 1
ATOM 679 C C . ALA A 1 90 ? 8.216 -7.459 -9.646 1.00 96.75 90 ALA A C 1
ATOM 681 O O . ALA A 1 90 ? 7.390 -7.148 -8.785 1.00 96.75 90 ALA A O 1
ATOM 682 N N . LEU A 1 91 ? 8.753 -8.682 -9.693 1.00 98.06 91 LEU A N 1
ATOM 683 C CA . LEU A 1 91 ? 8.399 -9.748 -8.760 1.00 98.06 91 LEU A CA 1
ATOM 684 C C . LEU A 1 91 ? 8.826 -9.414 -7.325 1.00 98.06 91 LEU A C 1
ATOM 686 O O . LEU A 1 91 ? 8.048 -9.632 -6.397 1.00 98.06 91 LEU A O 1
ATOM 690 N N . ALA A 1 92 ? 10.029 -8.863 -7.144 1.00 96.88 92 ALA A N 1
ATOM 691 C CA . ALA A 1 92 ? 10.560 -8.520 -5.829 1.00 96.88 92 ALA A CA 1
ATOM 692 C C . ALA A 1 92 ? 9.663 -7.514 -5.091 1.00 96.88 92 ALA A C 1
ATOM 694 O O . ALA A 1 92 ? 9.257 -7.762 -3.955 1.00 96.88 92 ALA A O 1
ATOM 695 N N . SER A 1 93 ? 9.296 -6.412 -5.752 1.00 96.56 93 SER A N 1
ATOM 696 C CA . SER A 1 93 ? 8.406 -5.397 -5.170 1.00 96.56 93 SER A CA 1
ATOM 697 C C . SER A 1 93 ? 6.987 -5.928 -4.940 1.00 96.56 93 SER A C 1
ATOM 699 O O . SER A 1 93 ? 6.412 -5.692 -3.877 1.00 96.56 93 SER A O 1
ATOM 701 N N . THR A 1 94 ? 6.450 -6.715 -5.881 1.00 98.31 94 THR A N 1
ATOM 702 C CA . THR A 1 94 ? 5.132 -7.365 -5.758 1.00 98.31 94 THR A CA 1
ATOM 703 C C . THR A 1 94 ? 5.048 -8.224 -4.497 1.00 98.31 94 THR A C 1
ATOM 705 O O . THR A 1 94 ? 4.134 -8.057 -3.689 1.00 98.31 94 THR A O 1
ATOM 708 N N . ILE A 1 95 ? 6.020 -9.122 -4.302 1.00 98.56 95 ILE A N 1
ATOM 709 C CA . ILE A 1 95 ? 6.063 -10.013 -3.136 1.00 98.56 95 ILE A CA 1
ATOM 710 C C . ILE A 1 95 ? 6.283 -9.212 -1.850 1.00 98.56 95 ILE A C 1
ATOM 712 O O . ILE A 1 95 ? 5.647 -9.504 -0.840 1.00 98.56 95 ILE A O 1
ATOM 716 N N . ALA A 1 96 ? 7.143 -8.190 -1.874 1.00 97.44 96 ALA A N 1
ATOM 717 C CA . ALA A 1 96 ? 7.387 -7.350 -0.706 1.00 97.44 96 ALA A CA 1
ATOM 718 C C . ALA A 1 96 ? 6.109 -6.635 -0.235 1.00 97.44 96 ALA A C 1
ATOM 720 O O . ALA A 1 96 ? 5.786 -6.689 0.949 1.00 97.44 96 ALA A O 1
ATOM 721 N N . MET A 1 97 ? 5.344 -6.023 -1.145 1.00 98.38 97 MET A N 1
ATOM 722 C CA . MET A 1 97 ? 4.076 -5.368 -0.796 1.00 98.38 97 MET A CA 1
ATOM 723 C C . MET A 1 97 ? 3.015 -6.363 -0.320 1.00 98.38 97 MET A C 1
ATOM 725 O O . MET A 1 97 ? 2.324 -6.079 0.655 1.00 98.38 97 MET A O 1
ATOM 729 N N . ALA A 1 98 ? 2.915 -7.540 -0.950 1.00 98.44 98 ALA A N 1
ATOM 730 C CA . ALA A 1 98 ? 2.036 -8.603 -0.465 1.00 98.44 98 ALA A CA 1
ATOM 731 C C . ALA A 1 98 ? 2.407 -9.022 0.968 1.00 98.44 98 ALA A C 1
ATOM 733 O O . ALA A 1 98 ? 1.536 -9.141 1.823 1.00 98.44 98 ALA A O 1
ATOM 734 N N . SER A 1 99 ? 3.704 -9.192 1.248 1.00 98.19 99 SER A N 1
ATOM 735 C CA . SER A 1 99 ? 4.221 -9.548 2.574 1.00 98.19 99 SER A CA 1
ATOM 736 C C . SER A 1 99 ? 3.910 -8.489 3.637 1.00 98.19 99 SER A C 1
ATOM 738 O O . SER A 1 99 ? 3.555 -8.840 4.758 1.00 98.19 99 SER A O 1
ATOM 740 N N . ILE A 1 100 ? 3.991 -7.198 3.292 1.00 97.81 100 ILE A N 1
ATOM 741 C CA . ILE A 1 100 ? 3.548 -6.114 4.182 1.00 97.81 100 ILE A CA 1
ATOM 742 C C . ILE A 1 100 ? 2.055 -6.270 4.477 1.00 97.81 100 ILE A C 1
ATOM 744 O O . ILE A 1 100 ? 1.680 -6.301 5.641 1.00 97.81 100 ILE A O 1
ATOM 748 N N . LEU A 1 101 ? 1.212 -6.436 3.450 1.00 97.56 101 LEU A N 1
ATOM 749 C CA . LEU A 1 101 ? -0.236 -6.577 3.634 1.00 97.56 101 LEU A CA 1
ATOM 750 C C . LEU A 1 101 ? -0.607 -7.757 4.545 1.00 97.56 101 LEU A C 1
ATOM 752 O O . LEU A 1 101 ? -1.501 -7.616 5.364 1.00 97.56 101 LEU A O 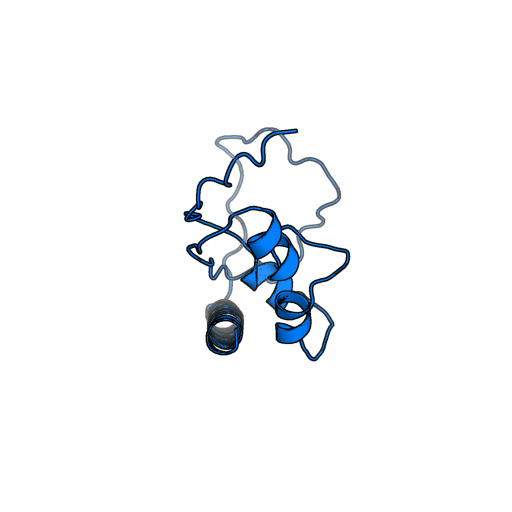1
ATOM 756 N N . PHE A 1 102 ? 0.088 -8.894 4.442 1.00 97.69 102 PHE A N 1
ATOM 757 C CA . PHE A 1 102 ? -0.134 -10.049 5.324 1.00 97.69 102 PHE A CA 1
ATOM 758 C C . PHE A 1 102 ? 0.234 -9.799 6.796 1.00 97.69 102 PHE A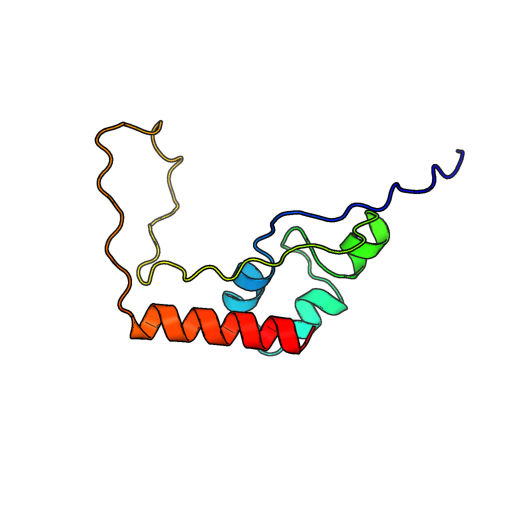 C 1
ATOM 760 O O . PHE A 1 102 ? -0.171 -10.583 7.655 1.00 97.69 102 PHE A O 1
ATOM 767 N N . ARG A 1 103 ? 1.033 -8.766 7.087 1.00 96.31 103 ARG A N 1
ATOM 768 C CA . ARG A 1 103 ? 1.468 -8.396 8.441 1.00 96.31 103 ARG A CA 1
ATOM 769 C C . ARG A 1 103 ? 0.670 -7.230 9.043 1.00 96.31 103 ARG A C 1
ATOM 771 O O . ARG A 1 103 ? 0.880 -6.938 10.220 1.00 96.31 103 ARG A O 1
ATOM 778 N N . LEU A 1 104 ? -0.199 -6.579 8.261 1.00 93.12 104 LEU A N 1
ATOM 779 C CA . LEU A 1 104 ? -1.128 -5.533 8.716 1.00 93.12 104 LEU A CA 1
ATOM 780 C C . LEU A 1 104 ? -2.443 -6.137 9.221 1.00 93.12 104 LEU A C 1
ATOM 782 O O . LEU A 1 104 ? -2.984 -5.574 10.199 1.00 93.12 104 LEU A O 1
#

Foldseek 3Di:
DDPPPADADEEAEDALLVVLLPDPDPCSLCCQAVHDPDDDHHPVVCVVRNHPYYDYDQDQDDPDDDPPPDDDDDDDPPDDDDDDDPPVSSVVSNVSSVVSVVVD

pLDDT: mean 88.82, std 13.65, range [43.34, 98.56]

Radius of gyration: 16.98 Å; Cα contacts (8 Å, |Δi|>4): 106; chains: 1; bounding box: 39×30×46 Å

Secondary structure (DSSP, 8-state):
----PPPPEEEEEE-HHHHHHT---S-HHHHHHT--SSSS--HHHHHHHTEEEEEE------SS-----SPPPPP-TTPPPPPPPPHHHHHHHHHHHHHHHHH-